Protein AF-A0A6I2TWN5-F1 (afdb_monomer_lite)

Sequence (114 aa):
MNVFEKQNVFLSKMVADYNKGMFKNSAVFKPYMDWKQSGKLNISQAQSWAMRDEAQSQLCDLYDRYPHAYQYMDSIVDDDPWQMYKGYGEDKYMVSYLEGIDNELTNIHFFLTA

Radius of gyration: 14.44 Å; chains: 1; bounding box: 36×27×34 Å

Foldseek 3Di:
DDPVVLVVVLLVVLLVCLVVVVDDVSVLCVQVSCCSVVVDNDAALVSLVSLLVSLVVVLVVQCVVQVPLQVQQDDDDPPDSQSNQVSSPPCSSVNVSSVVSNVVSVVCNVVHHD

Organism: NCBI:txid165179

pLDDT: mean 92.71, std 7.63, range [67.19, 98.44]

Secondary structure (DSSP, 8-state):
--HHHHHHHHHHHHHHHHHTT-STTGGGGHHHHHHHHHS-----HHHHHHHHHHHHHHHHHHHHH-TTGGGG-PSP-TT-TTGGGGGGGGGHHHHHHHHHHHHHHHHHGGGS--

Structure (mmCIF, N/CA/C/O backbone):
data_AF-A0A6I2TWN5-F1
#
_entry.id   AF-A0A6I2TWN5-F1
#
loop_
_atom_site.group_PDB
_atom_site.id
_atom_site.type_symbol
_atom_site.label_atom_id
_atom_site.label_alt_id
_atom_site.label_comp_id
_atom_site.label_asym_id
_atom_site.label_entity_id
_atom_site.label_seq_id
_atom_site.pdbx_PDB_ins_code
_atom_site.Cartn_x
_atom_site.Cartn_y
_atom_site.Cartn_z
_atom_site.occupancy
_atom_site.B_iso_or_equiv
_atom_site.auth_seq_id
_atom_site.auth_comp_id
_atom_site.auth_asym_id
_atom_site.auth_atom_id
_atom_site.pdbx_PDB_model_num
ATOM 1 N N . MET A 1 1 ? 18.052 11.776 -1.507 1.00 79.25 1 MET A N 1
ATOM 2 C CA . MET A 1 1 ? 16.799 12.073 -0.767 1.00 79.25 1 MET A CA 1
ATOM 3 C C . MET A 1 1 ? 16.843 11.347 0.576 1.00 79.25 1 MET A C 1
ATOM 5 O O . MET A 1 1 ? 17.232 10.186 0.587 1.00 79.25 1 MET A O 1
ATOM 9 N N . ASN A 1 2 ? 16.491 11.970 1.704 1.00 86.88 2 ASN A N 1
ATOM 10 C CA . ASN A 1 2 ? 16.486 11.261 2.993 1.00 86.88 2 ASN A CA 1
ATOM 11 C C . ASN A 1 2 ? 15.296 10.280 3.107 1.00 86.88 2 ASN A C 1
ATOM 13 O O . ASN A 1 2 ? 14.356 10.315 2.313 1.00 86.88 2 ASN A O 1
ATOM 17 N N . VAL A 1 3 ? 15.328 9.387 4.102 1.00 84.75 3 VAL A N 1
ATOM 18 C CA . VAL A 1 3 ? 14.311 8.327 4.267 1.00 84.75 3 VAL A CA 1
ATOM 19 C C . VAL A 1 3 ? 12.891 8.889 4.425 1.00 84.75 3 VAL A C 1
ATOM 21 O O . VAL A 1 3 ? 11.954 8.343 3.845 1.00 84.75 3 VAL A O 1
ATOM 24 N N . PHE A 1 4 ? 12.719 9.997 5.148 1.00 89.31 4 PHE A N 1
ATOM 25 C CA . P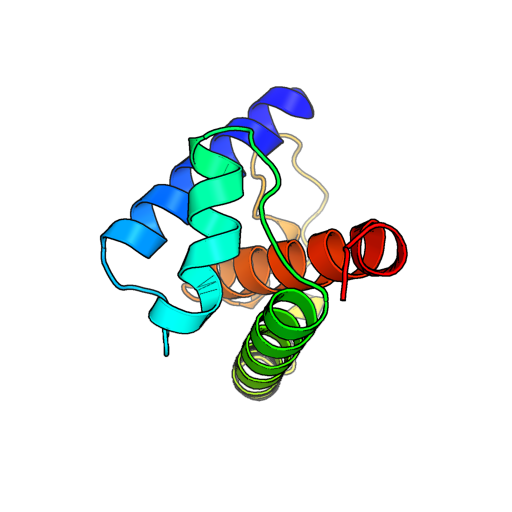HE A 1 4 ? 11.407 10.618 5.352 1.00 89.31 4 PHE A CA 1
ATOM 26 C C . PHE A 1 4 ? 10.873 11.268 4.073 1.00 89.31 4 PHE A C 1
ATOM 28 O O . PHE A 1 4 ? 9.690 11.158 3.761 1.00 89.31 4 PHE A O 1
ATOM 35 N N . GLU A 1 5 ? 11.744 11.903 3.290 1.00 91.06 5 GLU A N 1
ATOM 36 C CA . GLU A 1 5 ? 11.381 12.463 1.987 1.00 91.06 5 GLU A CA 1
ATOM 37 C C . GLU A 1 5 ? 10.914 11.363 1.021 1.00 91.06 5 GLU A C 1
ATOM 39 O O . GL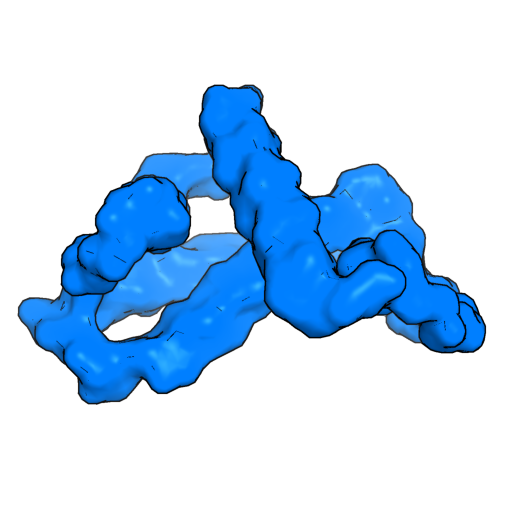U A 1 5 ? 9.886 11.527 0.364 1.00 91.06 5 GLU A O 1
ATOM 44 N N . LYS A 1 6 ? 11.588 10.204 1.001 1.00 89.38 6 LYS A N 1
ATOM 45 C CA . LYS A 1 6 ? 11.163 9.046 0.193 1.00 89.38 6 LYS A CA 1
ATOM 46 C C . LYS A 1 6 ? 9.788 8.536 0.596 1.00 89.38 6 LYS A C 1
ATOM 48 O O . LYS A 1 6 ? 8.956 8.277 -0.271 1.00 89.38 6 LYS A O 1
ATOM 53 N N . GLN A 1 7 ? 9.541 8.416 1.900 1.00 89.56 7 GLN A N 1
ATOM 54 C CA . GLN A 1 7 ? 8.234 8.013 2.420 1.00 89.56 7 GLN A CA 1
ATOM 55 C C . GLN A 1 7 ? 7.142 9.015 2.025 1.00 89.56 7 GLN A C 1
ATOM 57 O O . GLN A 1 7 ? 6.069 8.602 1.591 1.00 89.56 7 GLN A O 1
ATOM 62 N N . ASN A 1 8 ? 7.425 10.319 2.087 1.00 92.81 8 ASN A N 1
ATOM 63 C CA . ASN A 1 8 ? 6.481 11.355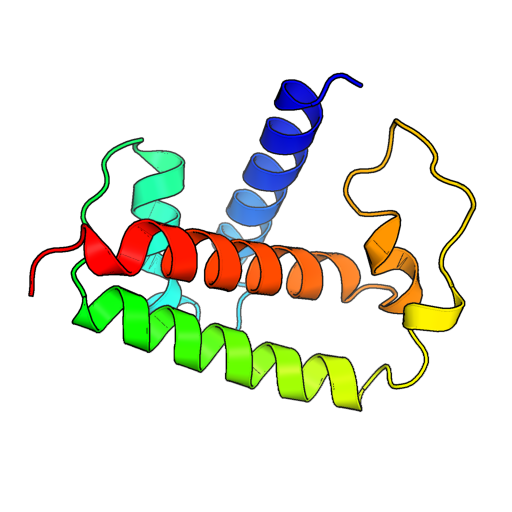 1.666 1.00 92.81 8 ASN A CA 1
ATOM 64 C C . ASN A 1 8 ? 6.164 11.275 0.167 1.00 92.81 8 ASN A C 1
ATOM 66 O O . ASN A 1 8 ? 4.997 11.381 -0.216 1.00 92.81 8 ASN A O 1
ATOM 70 N N . VAL A 1 9 ? 7.175 11.059 -0.683 1.00 94.56 9 VAL A N 1
ATOM 71 C CA . VAL A 1 9 ? 6.996 10.874 -2.134 1.00 94.56 9 VAL A CA 1
ATOM 72 C C . VAL A 1 9 ? 6.158 9.631 -2.425 1.00 94.56 9 VAL A C 1
ATOM 74 O O . VAL A 1 9 ? 5.195 9.699 -3.194 1.00 94.56 9 VAL A O 1
ATOM 77 N N . PHE A 1 10 ? 6.484 8.516 -1.772 1.00 95.12 10 PHE A N 1
ATOM 78 C CA . PHE A 1 10 ? 5.745 7.265 -1.895 1.00 95.12 10 PHE A CA 1
ATOM 79 C C . PHE A 1 10 ? 4.270 7.439 -1.512 1.00 95.12 10 PHE A C 1
ATOM 81 O O . PHE A 1 10 ? 3.382 7.154 -2.319 1.00 95.12 10 PHE A O 1
ATOM 88 N N . LEU A 1 11 ? 4.011 7.976 -0.315 1.00 95.56 11 LEU A N 1
ATOM 89 C CA . LEU A 1 11 ? 2.667 8.158 0.228 1.00 95.56 11 LEU A CA 1
ATOM 90 C C . LEU A 1 11 ? 1.831 9.110 -0.628 1.00 95.56 11 LEU A C 1
ATOM 92 O O . LEU A 1 11 ? 0.681 8.811 -0.946 1.00 95.56 11 LEU A O 1
ATOM 96 N N . SER A 1 12 ? 2.422 10.234 -1.043 1.00 96.50 12 SER A N 1
ATOM 97 C CA . SER A 1 12 ? 1.741 11.229 -1.875 1.00 96.50 12 SER A CA 1
ATOM 98 C C . SER A 1 12 ? 1.302 10.632 -3.208 1.00 96.50 12 SER A C 1
ATOM 100 O O . SER A 1 12 ? 0.176 10.864 -3.650 1.00 96.50 12 SER A O 1
ATOM 102 N N . LYS A 1 13 ? 2.165 9.827 -3.843 1.00 97.31 13 LYS A N 1
ATOM 103 C CA . LYS A 1 13 ? 1.827 9.186 -5.114 1.00 97.31 13 LYS A CA 1
ATOM 104 C C . LYS A 1 13 ? 0.779 8.085 -4.942 1.00 97.31 13 LYS A C 1
ATOM 106 O O . LYS A 1 13 ? -0.181 8.064 -5.707 1.00 97.31 13 LYS A O 1
ATOM 111 N N . MET A 1 14 ? 0.908 7.243 -3.916 1.00 97.88 14 MET A N 1
ATOM 112 C CA . MET A 1 14 ? -0.077 6.203 -3.598 1.00 97.88 14 MET A CA 1
ATOM 113 C C . MET A 1 14 ? -1.479 6.797 -3.401 1.00 97.88 14 MET A C 1
ATOM 115 O O . MET A 1 14 ? -2.441 6.334 -4.009 1.00 97.88 14 MET A O 1
ATOM 119 N N . VAL A 1 15 ? -1.591 7.867 -2.606 1.00 97.69 15 VAL A N 1
ATOM 120 C CA . VAL A 1 15 ? -2.864 8.565 -2.377 1.00 97.69 15 VAL A CA 1
ATOM 121 C C . VAL A 1 15 ? -3.404 9.189 -3.668 1.00 97.69 15 VAL A C 1
ATOM 123 O O . VAL A 1 15 ? -4.604 9.116 -3.933 1.00 97.69 15 VAL A O 1
ATOM 126 N N . ALA A 1 16 ? -2.541 9.789 -4.493 1.00 97.81 16 ALA A N 1
ATOM 127 C CA . ALA A 1 16 ? -2.955 10.367 -5.768 1.00 97.81 16 ALA A CA 1
ATOM 128 C C . ALA A 1 16 ? -3.504 9.306 -6.735 1.00 97.81 16 ALA A C 1
ATOM 130 O O . ALA A 1 16 ? -4.529 9.538 -7.375 1.00 97.81 16 ALA A O 1
ATOM 131 N N . ASP A 1 17 ? -2.856 8.147 -6.829 1.00 98.12 17 ASP A N 1
ATOM 132 C CA . ASP A 1 17 ? -3.278 7.065 -7.721 1.00 98.12 17 ASP A CA 1
ATOM 133 C C . ASP A 1 17 ? -4.524 6.337 -7.184 1.00 98.12 17 ASP A C 1
ATOM 135 O O . ASP A 1 17 ? -5.411 5.975 -7.962 1.00 98.12 17 ASP A O 1
ATOM 139 N N . TYR A 1 18 ? -4.678 6.232 -5.859 1.00 97.88 18 TYR A N 1
ATOM 140 C CA . TYR A 1 18 ? -5.931 5.804 -5.232 1.00 97.88 18 TYR A CA 1
ATOM 141 C C . TYR A 1 18 ? -7.098 6.731 -5.597 1.00 97.88 18 TYR A C 1
ATOM 143 O O . TYR A 1 18 ? -8.128 6.265 -6.083 1.00 97.88 18 TYR A O 1
ATOM 151 N N . ASN A 1 19 ? -6.920 8.048 -5.457 1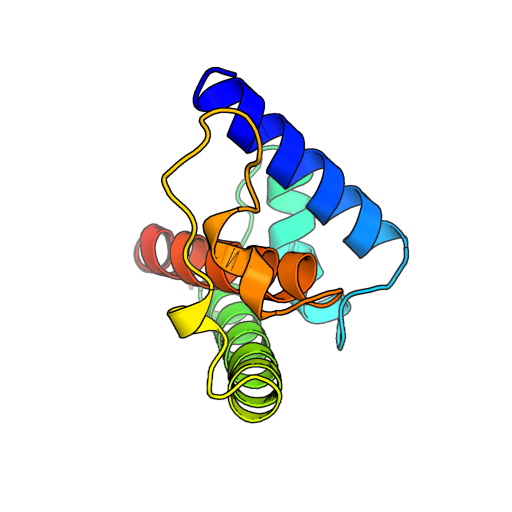.00 96.62 19 ASN A N 1
ATOM 152 C CA . ASN A 1 19 ? -7.953 9.037 -5.784 1.00 96.62 19 ASN A CA 1
ATOM 153 C C . ASN A 1 19 ? -8.308 9.079 -7.282 1.00 96.62 19 ASN A C 1
ATOM 155 O O . ASN A 1 19 ? -9.394 9.529 -7.642 1.00 96.62 19 ASN A O 1
ATOM 159 N N . LYS A 1 20 ? -7.417 8.601 -8.160 1.00 97.19 20 LYS A N 1
ATOM 160 C CA . LYS A 1 20 ? -7.678 8.420 -9.599 1.00 97.19 20 LYS A CA 1
ATOM 161 C C . LYS A 1 20 ? -8.407 7.114 -9.932 1.00 97.19 20 LYS A C 1
ATOM 163 O O . LYS A 1 20 ? -8.710 6.884 -11.098 1.00 97.19 20 LYS A O 1
ATOM 168 N N . GLY A 1 21 ? -8.670 6.257 -8.945 1.00 95.81 21 GLY A N 1
ATOM 169 C CA . GLY A 1 21 ? -9.330 4.969 -9.150 1.00 95.81 21 GLY A CA 1
ATOM 170 C C . GLY A 1 21 ? -8.422 3.892 -9.746 1.00 95.81 21 GLY A C 1
ATOM 171 O O . GLY A 1 21 ? -8.927 2.966 -10.369 1.00 95.81 21 GLY A O 1
ATOM 172 N N . MET A 1 22 ? -7.097 3.994 -9.574 1.00 95.56 22 MET A N 1
ATOM 173 C CA . MET A 1 22 ? -6.165 2.998 -10.125 1.00 95.56 22 MET A CA 1
ATOM 174 C C . MET A 1 22 ? -6.166 1.668 -9.359 1.00 95.56 22 MET A C 1
ATOM 176 O O . MET A 1 22 ? -5.735 0.654 -9.898 1.00 95.56 22 MET A O 1
ATOM 180 N N . PHE A 1 23 ? -6.643 1.654 -8.113 1.00 94.88 23 PHE A N 1
ATOM 181 C CA . PHE A 1 23 ? -6.749 0.435 -7.312 1.00 94.88 23 PHE A CA 1
ATOM 182 C C . PHE A 1 23 ? -7.942 -0.409 -7.768 1.00 94.88 23 PHE A C 1
ATOM 184 O O . PHE A 1 23 ? -9.085 0.059 -7.773 1.00 94.88 23 PHE A O 1
ATOM 191 N N . LYS A 1 24 ? -7.696 -1.688 -8.063 1.00 94.81 24 LYS A N 1
ATOM 192 C CA . LYS A 1 24 ? -8.761 -2.689 -8.188 1.00 94.81 24 LYS A CA 1
ATOM 193 C C . LYS A 1 24 ? -9.439 -2.856 -6.823 1.00 94.81 24 LYS A C 1
ATOM 195 O O . LYS A 1 24 ? -8.769 -2.798 -5.793 1.00 94.81 24 LYS A O 1
ATOM 200 N N . ASN A 1 25 ? -10.767 -3.001 -6.820 1.00 94.81 25 ASN A N 1
ATOM 201 C CA . ASN A 1 25 ? -11.585 -3.111 -5.602 1.00 94.81 25 ASN A CA 1
ATOM 202 C C . ASN A 1 25 ? -11.273 -2.029 -4.546 1.00 94.81 25 ASN A C 1
ATOM 204 O O . ASN A 1 25 ? -11.277 -2.291 -3.344 1.00 94.81 25 ASN A O 1
ATOM 208 N N . SER A 1 26 ? -11.022 -0.793 -4.998 1.00 94.38 26 SER A N 1
ATOM 209 C CA . SER A 1 26 ? -10.515 0.324 -4.182 1.00 94.38 26 SER A CA 1
ATOM 210 C C . SER A 1 26 ? -11.256 0.558 -2.860 1.00 94.38 26 SER A C 1
ATOM 212 O O . SER A 1 26 ? -10.633 0.949 -1.877 1.00 94.38 26 SER A O 1
ATOM 214 N N . ALA A 1 27 ? -12.560 0.273 -2.798 1.00 97.44 27 ALA A N 1
ATOM 215 C CA . ALA A 1 27 ? -13.362 0.418 -1.585 1.00 97.44 27 ALA A CA 1
ATOM 216 C C . ALA A 1 27 ? -12.800 -0.362 -0.381 1.00 97.44 27 ALA A C 1
ATOM 218 O O . ALA A 1 27 ? -12.911 0.118 0.748 1.00 97.44 27 ALA A O 1
ATOM 219 N N . VAL A 1 28 ? -12.161 -1.516 -0.612 1.00 98.25 28 VAL A N 1
ATOM 220 C CA . VAL A 1 28 ? -11.530 -2.326 0.442 1.00 98.25 28 VAL A CA 1
ATOM 221 C C . VAL A 1 28 ? -10.409 -1.548 1.132 1.00 98.25 28 VAL A C 1
ATOM 223 O O . VAL A 1 28 ? -10.305 -1.583 2.353 1.00 98.25 28 VAL A O 1
ATOM 226 N N . PHE A 1 29 ? -9.628 -0.770 0.377 1.00 98.38 29 PHE A N 1
ATOM 227 C CA . PHE A 1 29 ? -8.480 -0.010 0.883 1.00 98.38 29 PHE A CA 1
ATOM 228 C C . PHE A 1 29 ? -8.844 1.334 1.520 1.00 98.38 29 PHE A C 1
ATOM 230 O O . PHE A 1 29 ? -7.967 2.024 2.048 1.00 98.38 29 PHE A O 1
ATOM 237 N N . LYS A 1 30 ? -10.125 1.723 1.509 1.00 97.88 30 LYS A N 1
ATOM 238 C CA . LYS A 1 30 ? -10.565 3.012 2.052 1.00 97.88 30 LYS A CA 1
ATOM 239 C C . LYS A 1 30 ? -10.114 3.247 3.506 1.00 97.88 30 LYS A C 1
ATOM 241 O O . LYS A 1 30 ? -9.596 4.332 3.759 1.00 97.88 30 LYS A O 1
ATOM 246 N N . PRO A 1 31 ? -10.233 2.290 4.451 1.00 97.94 31 PRO A N 1
ATOM 247 C CA . PRO A 1 31 ? -9.804 2.514 5.835 1.00 97.94 31 PRO A CA 1
ATOM 248 C C . PRO A 1 31 ? -8.310 2.838 5.955 1.00 97.94 31 PRO A C 1
ATOM 250 O O . PRO A 1 31 ? -7.921 3.710 6.731 1.00 97.94 31 PRO A O 1
ATOM 253 N N . TYR A 1 32 ? -7.469 2.181 5.152 1.00 97.94 32 TYR A N 1
ATOM 254 C CA . TYR A 1 32 ? -6.036 2.461 5.112 1.00 97.94 32 TYR A CA 1
ATOM 255 C C . TYR A 1 32 ? -5.749 3.852 4.537 1.00 97.94 32 TYR A C 1
ATOM 257 O O . TYR A 1 32 ? -4.971 4.608 5.117 1.00 97.94 32 TYR A O 1
ATOM 265 N N . MET A 1 33 ? -6.419 4.235 3.449 1.00 98.00 33 MET A N 1
ATOM 266 C CA . MET A 1 33 ? -6.245 5.560 2.841 1.00 98.00 33 MET A CA 1
ATOM 267 C C . MET A 1 33 ? -6.724 6.685 3.765 1.00 98.00 33 MET A C 1
ATOM 269 O O . MET A 1 33 ? -6.012 7.675 3.939 1.00 98.00 33 MET A O 1
ATOM 273 N N . ASP A 1 34 ? -7.866 6.499 4.433 1.00 97.69 34 ASP A N 1
ATOM 274 C CA . ASP A 1 34 ? -8.367 7.427 5.449 1.00 97.69 34 ASP A CA 1
ATOM 275 C C . ASP A 1 34 ? -7.349 7.590 6.590 1.00 97.69 34 ASP A C 1
ATOM 277 O O . ASP A 1 34 ? -7.095 8.709 7.044 1.00 97.69 34 ASP A O 1
ATOM 281 N N . TRP A 1 35 ? -6.717 6.497 7.038 1.00 97.25 35 TRP A N 1
ATOM 282 C CA . TRP A 1 35 ? -5.658 6.557 8.046 1.00 97.25 35 TRP A CA 1
ATOM 283 C C . TRP A 1 35 ? -4.446 7.349 7.545 1.00 97.25 35 TRP A C 1
ATOM 285 O O . TRP A 1 35 ? -4.005 8.281 8.220 1.00 97.25 35 TRP A O 1
ATOM 295 N N . LYS A 1 36 ? -3.935 7.035 6.351 1.00 95.94 36 LYS A N 1
ATOM 296 C CA . LYS A 1 36 ? -2.779 7.723 5.760 1.00 95.94 36 LYS A CA 1
ATOM 297 C C . LYS A 1 36 ? -3.006 9.225 5.563 1.00 95.94 36 LYS A C 1
ATOM 299 O O . LYS A 1 36 ? -2.075 10.004 5.734 1.00 95.94 36 LYS A O 1
ATOM 304 N N . GLN A 1 37 ? -4.227 9.635 5.224 1.00 94.62 37 GLN A N 1
ATOM 305 C CA . GLN A 1 37 ? -4.574 11.040 4.994 1.00 94.62 37 GLN A CA 1
ATOM 306 C C . GLN A 1 37 ? -4.879 11.807 6.287 1.00 94.62 37 GLN A C 1
ATOM 308 O O . GLN A 1 37 ? -4.546 12.984 6.397 1.00 94.62 37 GLN A O 1
ATOM 313 N N . SER A 1 38 ? -5.532 11.167 7.261 1.00 95.19 38 SER A N 1
ATOM 314 C CA . SER A 1 38 ? -5.969 11.831 8.499 1.00 95.19 38 SER A CA 1
ATOM 315 C C . SER A 1 38 ? -4.960 11.740 9.646 1.00 95.19 38 SER A C 1
ATOM 317 O O . SER A 1 38 ? -5.087 12.471 10.629 1.00 95.19 38 SER A O 1
ATOM 319 N N . GLY A 1 39 ? -4.009 10.805 9.566 1.00 94.38 39 GLY A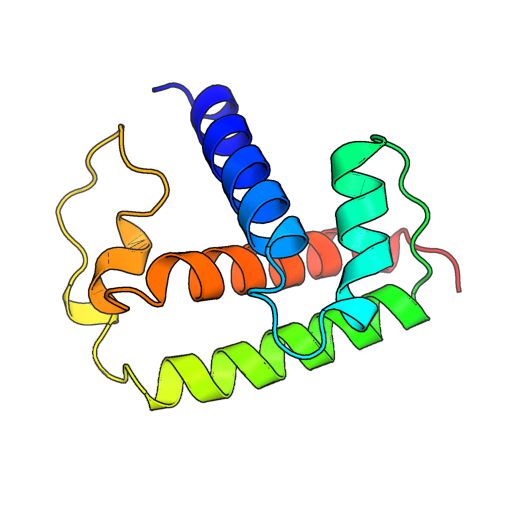 N 1
ATOM 320 C CA . GLY A 1 39 ? -3.101 10.446 10.657 1.00 94.38 39 GLY A CA 1
ATOM 321 C C . GLY A 1 39 ? -3.768 9.671 11.799 1.00 94.38 39 GLY A C 1
ATOM 322 O O . GLY A 1 39 ? -3.104 9.336 12.778 1.00 94.38 39 GLY A O 1
ATOM 323 N N . LYS A 1 40 ? -5.070 9.367 11.703 1.00 94.56 40 LYS A N 1
ATOM 324 C CA . LYS A 1 40 ? -5.832 8.671 12.748 1.00 94.56 40 LYS A CA 1
ATOM 325 C C . LYS A 1 40 ? -6.031 7.210 12.372 1.00 94.56 40 LYS A C 1
ATOM 327 O O . LYS A 1 40 ? -6.705 6.909 11.391 1.00 94.56 40 LYS A O 1
ATOM 332 N N . LEU A 1 41 ? -5.455 6.306 13.161 1.00 94.69 41 LEU A N 1
ATOM 333 C CA . LEU A 1 41 ? -5.649 4.872 12.972 1.00 94.69 41 LEU A CA 1
ATOM 334 C C . LEU A 1 41 ? -7.059 4.484 13.438 1.00 94.69 41 LEU A C 1
ATOM 336 O O . LEU A 1 41 ? -7.332 4.455 14.634 1.00 94.69 41 LEU A O 1
ATOM 340 N N . ASN A 1 42 ? -7.947 4.214 12.481 1.00 94.81 42 ASN A N 1
ATOM 341 C CA . ASN A 1 42 ? -9.313 3.741 12.714 1.00 94.81 42 ASN A CA 1
ATOM 342 C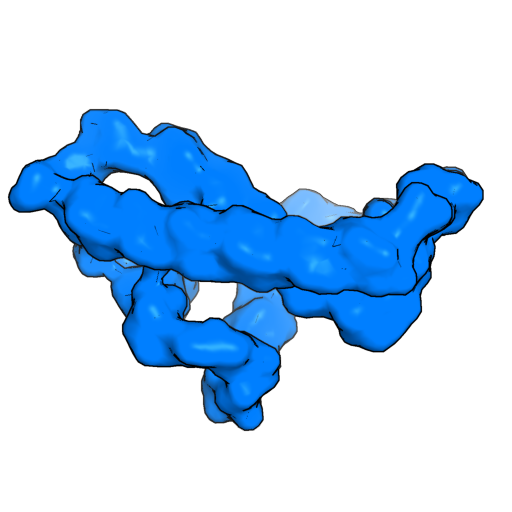 C . ASN A 1 42 ? -9.599 2.530 11.816 1.00 94.81 42 ASN A C 1
ATOM 344 O O . ASN A 1 42 ? -10.371 2.604 10.861 1.00 94.81 42 ASN A O 1
ATOM 348 N N . ILE A 1 43 ? -8.877 1.442 12.081 1.00 97.00 43 ILE A N 1
ATOM 349 C CA . ILE A 1 43 ? -8.940 0.189 11.329 1.00 97.00 43 ILE A CA 1
ATOM 350 C C . ILE A 1 43 ? -9.200 -0.931 12.340 1.00 97.00 43 ILE A C 1
ATOM 352 O O . ILE A 1 43 ? -8.466 -1.063 13.316 1.00 97.00 43 ILE A O 1
ATOM 356 N N . SER A 1 44 ? -10.240 -1.730 12.113 1.00 96.88 44 SER A N 1
ATOM 357 C CA . SER A 1 44 ? -10.502 -2.959 12.880 1.00 96.88 44 SER A CA 1
ATOM 358 C C . SER A 1 44 ? -9.634 -4.124 12.395 1.00 96.88 44 SER A C 1
ATOM 360 O O . SER A 1 44 ? -9.140 -4.118 11.263 1.00 96.88 44 SER A O 1
ATOM 362 N N . GLN A 1 45 ? -9.503 -5.174 13.208 1.00 96.31 45 GLN A N 1
ATOM 363 C CA . GLN A 1 45 ? -8.840 -6.417 12.793 1.00 96.31 45 GLN A CA 1
ATOM 364 C C . GLN A 1 45 ? -9.483 -7.018 11.539 1.00 96.31 45 GLN A C 1
ATOM 366 O O . GLN A 1 45 ? -8.769 -7.436 10.629 1.00 96.31 45 GLN A O 1
ATOM 371 N N . ALA A 1 46 ? -10.817 -7.010 11.451 1.00 96.69 46 ALA A N 1
ATOM 372 C CA . ALA A 1 46 ? -11.537 -7.523 10.287 1.00 96.69 46 ALA A CA 1
ATOM 373 C C . ALA A 1 46 ? -11.216 -6.730 9.009 1.00 96.69 46 ALA A C 1
ATOM 375 O O . ALA A 1 46 ? -10.966 -7.318 7.959 1.00 96.69 46 ALA A O 1
ATOM 376 N N . GLN A 1 47 ? -11.163 -5.396 9.096 1.00 97.62 47 GLN A N 1
ATOM 377 C CA . GLN A 1 47 ? -10.764 -4.553 7.962 1.00 97.62 47 GLN A CA 1
ATOM 378 C C . GLN A 1 47 ? -9.298 -4.767 7.580 1.00 97.62 47 GLN A C 1
ATOM 380 O O . GLN A 1 47 ? -8.978 -4.790 6.396 1.00 97.62 47 GLN A O 1
ATOM 385 N N . SER A 1 48 ? -8.412 -4.938 8.565 1.00 97.88 48 SER A N 1
ATOM 386 C CA . SER A 1 48 ? -7.006 -5.260 8.317 1.00 97.88 48 SER A CA 1
ATOM 387 C C . SER A 1 48 ? -6.856 -6.572 7.551 1.00 97.88 48 SER A C 1
ATOM 389 O O . SER A 1 48 ? -6.150 -6.580 6.548 1.00 97.88 48 SER A O 1
ATOM 391 N N . TRP A 1 49 ? -7.557 -7.640 7.949 1.00 97.56 49 TRP A N 1
ATOM 392 C CA . TRP A 1 49 ? -7.558 -8.898 7.195 1.00 97.56 49 TRP A CA 1
ATOM 393 C C . TRP A 1 49 ? -8.095 -8.722 5.777 1.00 97.56 49 TRP A C 1
ATOM 395 O O . TRP A 1 49 ? -7.413 -9.097 4.833 1.00 97.56 49 TRP A O 1
ATOM 405 N N . ALA A 1 50 ? -9.245 -8.064 5.608 1.00 97.94 50 ALA A N 1
ATOM 406 C CA . ALA A 1 50 ? -9.837 -7.858 4.285 1.00 97.94 50 ALA A CA 1
ATOM 407 C C . ALA A 1 50 ? -8.906 -7.094 3.325 1.00 97.94 50 ALA A C 1
ATOM 409 O O . ALA A 1 50 ? -8.795 -7.444 2.152 1.00 97.94 50 ALA A O 1
ATOM 410 N N . MET A 1 51 ? -8.214 -6.063 3.819 1.00 98.31 51 MET A N 1
ATOM 411 C CA . MET A 1 51 ? -7.243 -5.311 3.020 1.00 98.31 51 MET A CA 1
ATOM 412 C C . MET A 1 51 ? -5.996 -6.128 2.682 1.00 98.31 51 MET A C 1
ATOM 414 O O . MET A 1 51 ? -5.476 -5.986 1.579 1.00 98.31 51 MET A O 1
ATOM 418 N N . ARG A 1 52 ? -5.519 -6.973 3.602 1.00 98.12 52 ARG A N 1
ATOM 419 C CA . ARG A 1 52 ? -4.366 -7.854 3.363 1.00 98.12 52 ARG A CA 1
ATOM 420 C C . ARG A 1 52 ? -4.693 -8.955 2.363 1.00 98.12 52 ARG A C 1
ATOM 422 O O . ARG A 1 52 ? -3.918 -9.166 1.439 1.00 98.12 52 ARG A O 1
ATOM 429 N N . ASP A 1 53 ? -5.858 -9.584 2.487 1.00 98.06 53 ASP A N 1
ATOM 430 C CA . ASP A 1 53 ? -6.316 -10.611 1.549 1.00 98.06 53 ASP A CA 1
ATOM 431 C C . ASP A 1 53 ? -6.457 -10.038 0.131 1.00 98.06 53 ASP A C 1
ATOM 433 O O . ASP A 1 53 ? -5.969 -10.629 -0.834 1.00 98.06 53 ASP A O 1
ATOM 437 N N . GLU A 1 54 ? -7.055 -8.848 -0.003 1.00 98.38 54 GLU A N 1
ATOM 438 C CA . GLU A 1 54 ? -7.164 -8.166 -1.296 1.00 98.38 54 GLU A CA 1
ATOM 439 C C . GLU A 1 54 ? -5.786 -7.756 -1.839 1.00 98.38 54 GLU A C 1
ATOM 441 O O . GLU A 1 54 ? -5.511 -7.961 -3.023 1.00 98.38 54 GLU A O 1
ATOM 446 N N . ALA A 1 55 ? -4.895 -7.222 -0.993 1.00 98.38 55 ALA A N 1
ATOM 447 C CA . ALA A 1 55 ? -3.540 -6.863 -1.407 1.00 98.38 55 ALA A CA 1
ATOM 448 C C . ALA A 1 55 ? -2.761 -8.081 -1.911 1.00 98.38 55 ALA A C 1
ATOM 450 O O . ALA A 1 55 ? -2.192 -8.042 -3.002 1.00 98.38 55 ALA A O 1
ATOM 451 N N . GLN A 1 56 ? -2.793 -9.181 -1.159 1.00 97.88 56 GLN A N 1
ATOM 452 C CA . GLN A 1 56 ? -2.106 -10.416 -1.506 1.00 97.88 56 GLN A CA 1
ATOM 453 C C . GLN A 1 56 ? -2.675 -11.044 -2.781 1.00 97.88 56 GLN A C 1
ATOM 455 O O . GLN A 1 56 ? -1.907 -11.498 -3.626 1.00 97.88 56 GLN A O 1
ATOM 460 N N . SER A 1 57 ? -4.000 -11.030 -2.964 1.00 97.56 57 SER A N 1
ATOM 461 C CA . SER A 1 57 ? -4.624 -11.517 -4.198 1.00 97.56 57 SER A CA 1
ATOM 462 C C . SER A 1 57 ? -4.149 -10.731 -5.421 1.00 97.56 57 SER A C 1
ATOM 464 O O . SER A 1 57 ? -3.849 -11.337 -6.447 1.00 97.56 57 SER A O 1
ATOM 466 N N . GLN A 1 58 ? -4.068 -9.401 -5.328 1.00 97.62 58 GLN A N 1
ATOM 467 C CA . GLN A 1 58 ? -3.585 -8.566 -6.432 1.00 97.62 58 GLN A CA 1
ATOM 468 C C . GLN A 1 58 ? -2.079 -8.733 -6.670 1.00 97.62 58 GLN A C 1
ATOM 470 O O . GLN A 1 58 ? -1.639 -8.727 -7.819 1.00 97.62 58 GLN A O 1
ATOM 475 N N . LEU A 1 59 ? -1.287 -8.914 -5.609 1.00 97.75 59 LEU A N 1
ATOM 476 C CA . LEU A 1 59 ? 0.142 -9.201 -5.725 1.00 97.75 59 LEU A CA 1
ATOM 477 C C . LEU A 1 59 ? 0.403 -10.534 -6.424 1.00 97.75 59 LEU A C 1
ATOM 479 O O . LEU A 1 59 ? 1.282 -10.581 -7.277 1.00 97.75 59 LEU A O 1
ATOM 483 N N . CYS A 1 60 ? -0.373 -11.583 -6.138 1.00 96.94 60 CYS A N 1
ATOM 484 C CA . CYS A 1 60 ? -0.250 -12.855 -6.855 1.00 96.94 60 CYS A CA 1
ATOM 485 C C . CYS A 1 60 ? -0.434 -12.669 -8.372 1.00 96.94 60 CYS A C 1
ATOM 487 O O . CYS A 1 60 ? 0.436 -13.078 -9.138 1.00 96.94 60 CYS A O 1
ATOM 489 N N . ASP A 1 61 ? -1.492 -11.964 -8.799 1.00 96.31 61 ASP A N 1
ATOM 490 C CA . ASP A 1 61 ? -1.734 -11.663 -10.220 1.00 96.31 61 ASP A CA 1
ATOM 491 C C . ASP A 1 61 ? -0.552 -10.896 -10.859 1.00 96.31 61 ASP A C 1
ATOM 493 O O . ASP A 1 61 ? -0.188 -11.125 -12.018 1.00 96.31 61 ASP A O 1
ATOM 497 N N . LEU A 1 62 ? 0.043 -9.956 -10.117 1.00 96.19 62 LEU A N 1
ATOM 498 C CA . LEU A 1 62 ? 1.167 -9.138 -10.582 1.00 96.19 62 LEU A CA 1
ATOM 499 C C . LEU A 1 62 ? 2.470 -9.943 -10.656 1.00 96.19 62 LEU A C 1
ATOM 501 O O . LEU A 1 62 ? 3.198 -9.836 -11.642 1.00 96.19 62 LEU A O 1
ATOM 505 N N . TYR A 1 63 ? 2.769 -10.777 -9.665 1.00 95.88 63 TYR A N 1
ATOM 506 C CA . TYR A 1 63 ? 3.967 -11.616 -9.674 1.00 95.88 63 TYR A CA 1
ATOM 507 C C . TYR A 1 63 ? 3.921 -12.670 -10.785 1.00 95.88 63 TYR A C 1
ATOM 509 O O . TYR A 1 63 ? 4.930 -12.870 -11.463 1.00 95.88 63 TYR A O 1
ATOM 517 N N . ASP A 1 64 ? 2.751 -13.257 -11.051 1.00 96.19 64 ASP A N 1
ATOM 518 C CA . ASP A 1 64 ? 2.558 -14.191 -12.167 1.00 96.19 64 ASP A CA 1
ATOM 519 C C . ASP A 1 64 ? 2.749 -13.510 -13.532 1.00 96.19 64 ASP A C 1
ATOM 521 O O . ASP A 1 64 ? 3.257 -14.119 -14.477 1.00 96.19 64 ASP A O 1
ATOM 525 N N . ARG A 1 65 ? 2.392 -12.222 -13.647 1.00 95.94 65 ARG A N 1
ATOM 526 C CA . ARG A 1 65 ? 2.622 -11.418 -14.859 1.00 95.94 65 ARG A CA 1
ATOM 527 C C . ARG A 1 65 ? 4.102 -11.087 -15.075 1.00 95.94 65 ARG A C 1
ATOM 529 O O . ARG A 1 65 ? 4.535 -10.989 -16.223 1.00 95.94 65 ARG A O 1
ATOM 536 N N . TYR A 1 66 ? 4.871 -10.920 -13.999 1.00 94.38 66 TYR A N 1
ATOM 537 C CA . TYR A 1 66 ? 6.283 -10.529 -14.042 1.00 94.38 66 TYR A CA 1
ATOM 538 C C . TYR A 1 66 ? 7.200 -11.545 -13.333 1.00 94.38 66 TYR A C 1
ATOM 540 O O . TYR A 1 66 ? 7.926 -11.180 -12.401 1.00 94.38 66 TYR A O 1
ATOM 548 N N . PRO A 1 67 ? 7.279 -12.803 -13.808 1.00 92.00 67 PRO A N 1
ATOM 549 C CA . PRO A 1 67 ? 7.984 -13.886 -13.113 1.00 92.00 67 PRO A CA 1
ATOM 550 C C . PRO A 1 67 ? 9.505 -13.682 -13.015 1.00 92.00 67 PRO A C 1
ATOM 552 O O . PRO A 1 67 ? 10.185 -14.430 -12.319 1.00 92.00 67 PRO A O 1
ATOM 555 N N . HIS A 1 68 ? 10.063 -12.686 -13.712 1.00 91.62 68 HIS A N 1
ATOM 556 C CA . HIS A 1 68 ? 11.493 -12.362 -13.723 1.00 91.62 68 HIS A CA 1
ATOM 557 C C . HIS A 1 68 ? 11.800 -10.932 -13.256 1.00 91.62 68 HIS A C 1
ATOM 559 O O . HIS A 1 68 ? 12.924 -10.467 -13.433 1.00 91.62 68 HIS A O 1
ATOM 565 N N . ALA A 1 69 ? 10.843 -10.231 -12.631 1.00 89.62 69 ALA A N 1
ATOM 566 C CA . ALA A 1 69 ? 11.042 -8.853 -12.161 1.00 89.62 69 ALA A CA 1
ATOM 567 C C . ALA A 1 69 ? 12.274 -8.695 -11.251 1.00 89.62 69 ALA A C 1
ATOM 569 O O . ALA A 1 69 ? 12.993 -7.699 -11.340 1.00 89.62 69 ALA A O 1
ATOM 570 N N . TYR A 1 70 ? 12.563 -9.708 -10.429 1.00 80.38 70 TYR A N 1
ATOM 571 C CA . TYR A 1 70 ? 13.703 -9.735 -9.508 1.00 80.38 70 TYR A CA 1
ATOM 572 C C . TYR A 1 70 ? 15.075 -9.650 -10.201 1.00 80.38 70 TYR A C 1
ATOM 574 O O . TYR A 1 70 ? 16.058 -9.276 -9.567 1.00 80.38 70 TYR A O 1
ATOM 582 N N . GLN A 1 71 ? 15.168 -9.984 -11.492 1.00 83.00 71 GLN A N 1
ATOM 583 C CA . GLN A 1 71 ? 16.430 -9.962 -12.243 1.00 83.00 71 GLN A CA 1
ATOM 584 C C . GLN A 1 71 ? 16.871 -8.541 -12.625 1.00 83.00 71 GLN A C 1
ATOM 586 O O . GLN A 1 71 ? 18.015 -8.342 -13.025 1.00 83.00 71 GLN A O 1
ATOM 591 N N . TYR A 1 72 ? 15.985 -7.551 -12.481 1.00 75.81 72 TYR A N 1
ATOM 592 C CA . TYR A 1 72 ? 16.213 -6.156 -12.873 1.00 75.81 72 TYR A CA 1
ATOM 593 C C . TYR A 1 72 ? 16.581 -5.248 -11.688 1.00 75.81 72 TYR A C 1
ATOM 595 O O . TYR A 1 72 ? 16.316 -4.045 -11.712 1.00 75.81 72 TYR A O 1
ATOM 603 N N . MET A 1 73 ? 17.168 -5.816 -10.631 1.00 68.00 73 MET A N 1
ATOM 604 C CA . MET A 1 73 ? 17.672 -5.044 -9.495 1.00 68.00 73 MET A CA 1
ATOM 605 C C . MET A 1 73 ? 18.980 -4.331 -9.874 1.00 68.00 73 MET A C 1
ATOM 607 O O . MET A 1 73 ? 20.057 -4.922 -9.856 1.00 68.00 73 MET A O 1
ATOM 611 N N . ASP A 1 74 ? 18.874 -3.049 -10.225 1.00 67.31 74 ASP A N 1
ATOM 612 C CA . ASP A 1 74 ? 20.023 -2.162 -10.448 1.00 67.31 74 ASP A CA 1
ATOM 613 C C . ASP A 1 74 ? 20.793 -1.894 -9.137 1.00 67.31 74 ASP A C 1
ATOM 615 O O . ASP A 1 74 ? 20.239 -1.989 -8.038 1.00 67.31 74 ASP A O 1
ATOM 619 N N . SER A 1 75 ? 22.052 -1.450 -9.244 1.00 71.00 75 SER A N 1
ATOM 620 C CA . SER A 1 75 ? 22.803 -0.885 -8.111 1.00 71.00 75 SER A CA 1
ATOM 621 C C . SER A 1 75 ? 22.016 0.251 -7.452 1.00 71.00 75 SER A C 1
ATOM 623 O O . SER A 1 75 ? 21.608 1.175 -8.156 1.00 71.00 75 SER A O 1
ATOM 625 N N . ILE A 1 76 ? 21.813 0.196 -6.130 1.00 67.88 76 ILE A N 1
ATOM 626 C CA . ILE A 1 76 ? 20.991 1.151 -5.360 1.00 67.88 76 ILE A CA 1
ATOM 627 C C . ILE A 1 76 ? 21.379 2.604 -5.686 1.00 67.88 76 ILE A C 1
ATOM 629 O O . ILE A 1 76 ? 22.501 3.031 -5.422 1.00 67.88 76 ILE A O 1
ATOM 633 N N . VAL A 1 77 ? 20.429 3.358 -6.236 1.00 67.19 77 VAL A N 1
ATOM 634 C CA . VAL A 1 77 ? 20.466 4.808 -6.431 1.00 67.19 77 VAL A CA 1
ATOM 635 C C . VAL A 1 77 ? 19.564 5.422 -5.368 1.00 67.19 77 VAL A C 1
ATOM 637 O O . VAL A 1 77 ? 18.390 5.080 -5.240 1.00 67.19 77 VAL A O 1
ATOM 640 N N . ASP A 1 78 ? 20.107 6.344 -4.579 1.00 70.25 78 ASP A N 1
ATOM 641 C CA . ASP A 1 78 ? 19.462 6.816 -3.351 1.00 70.25 78 ASP A CA 1
ATOM 642 C C . ASP A 1 78 ? 18.266 7.773 -3.582 1.00 70.25 78 ASP A C 1
ATOM 644 O O . ASP A 1 78 ? 17.727 8.325 -2.626 1.00 70.25 78 ASP A O 1
ATOM 648 N N . ASP A 1 79 ? 17.805 7.957 -4.822 1.00 79.38 79 ASP A N 1
ATOM 649 C CA . ASP A 1 79 ? 16.820 8.988 -5.184 1.00 79.38 79 ASP A CA 1
ATOM 650 C C . ASP A 1 79 ? 15.499 8.471 -5.789 1.00 79.38 79 ASP A C 1
ATOM 652 O O . ASP A 1 79 ? 14.545 9.242 -5.845 1.00 79.38 79 ASP A O 1
ATOM 656 N N . ASP A 1 80 ? 15.372 7.195 -6.185 1.00 86.31 80 ASP A N 1
ATOM 657 C CA . ASP A 1 80 ? 14.095 6.632 -6.673 1.00 86.31 80 ASP A CA 1
ATOM 658 C C . ASP A 1 80 ? 13.495 5.639 -5.655 1.00 86.31 80 ASP A C 1
ATOM 660 O O . ASP A 1 80 ? 14.020 4.530 -5.504 1.00 86.31 80 ASP A O 1
ATOM 664 N N . PRO A 1 81 ? 12.374 5.974 -4.977 1.00 88.50 81 PRO A N 1
ATOM 665 C CA . PRO A 1 81 ? 11.688 5.055 -4.063 1.00 88.50 81 PRO A CA 1
ATOM 666 C C . PRO A 1 81 ? 11.232 3.746 -4.723 1.00 88.50 81 PRO A C 1
ATOM 668 O O . PRO A 1 81 ? 11.019 2.756 -4.027 1.00 88.50 81 PRO A O 1
ATOM 671 N N . TRP A 1 82 ? 11.083 3.727 -6.051 1.00 91.88 82 TRP A N 1
ATOM 672 C CA . TRP A 1 82 ? 10.586 2.579 -6.809 1.00 91.88 82 TRP A CA 1
ATOM 673 C C . TRP A 1 82 ? 11.670 1.796 -7.540 1.00 91.88 82 TRP A C 1
ATOM 675 O O . TRP A 1 82 ? 11.342 0.908 -8.328 1.00 91.88 82 TRP A O 1
ATOM 685 N N . GLN A 1 83 ? 12.951 2.072 -7.287 1.00 88.75 83 GLN A N 1
ATOM 686 C CA . GLN A 1 83 ? 14.037 1.372 -7.971 1.00 88.75 83 GLN A CA 1
ATOM 687 C C . GLN A 1 83 ? 13.945 -0.152 -7.822 1.00 88.75 83 GLN A C 1
ATOM 689 O O . GLN A 1 83 ? 14.133 -0.879 -8.795 1.00 88.75 83 GLN A O 1
ATOM 694 N N . MET A 1 84 ? 13.612 -0.640 -6.626 1.00 87.50 84 MET A N 1
ATOM 695 C CA . MET A 1 84 ? 13.498 -2.080 -6.351 1.00 87.50 84 MET A CA 1
ATOM 696 C C . MET A 1 84 ? 12.353 -2.748 -7.129 1.00 87.50 84 MET A C 1
ATOM 698 O O . MET A 1 84 ? 12.326 -3.965 -7.263 1.00 87.50 84 MET A O 1
ATOM 702 N N . TYR A 1 85 ? 11.433 -1.952 -7.680 1.00 92.00 85 TYR A N 1
ATOM 703 C CA . TYR A 1 85 ? 10.251 -2.408 -8.405 1.00 92.00 85 TYR A CA 1
ATOM 704 C C . TYR A 1 85 ? 10.380 -2.230 -9.925 1.00 92.00 85 TYR A C 1
ATOM 706 O O . TYR A 1 85 ? 9.424 -2.462 -10.660 1.00 92.00 85 TYR A O 1
ATOM 714 N N . LYS A 1 86 ? 11.545 -1.815 -10.437 1.00 90.81 86 LYS A N 1
ATOM 715 C CA . LYS A 1 86 ? 11.732 -1.476 -11.860 1.00 90.81 86 LYS A CA 1
ATOM 716 C C . LYS A 1 86 ? 11.406 -2.637 -12.810 1.00 90.81 86 LYS A C 1
ATOM 718 O O . LYS A 1 86 ? 10.890 -2.400 -13.900 1.00 90.81 86 LYS A O 1
ATOM 723 N N . GLY A 1 87 ? 11.636 -3.877 -12.372 1.00 91.88 87 GLY A N 1
ATOM 724 C CA . GLY A 1 87 ? 11.303 -5.095 -13.119 1.00 91.88 87 GLY A CA 1
ATOM 725 C C . GLY A 1 87 ? 9.806 -5.319 -13.371 1.00 91.88 87 GLY A C 1
ATOM 726 O O . GLY A 1 87 ? 9.460 -6.122 -14.231 1.00 91.88 87 GLY A O 1
ATOM 727 N N . TYR A 1 88 ? 8.926 -4.588 -12.680 1.00 94.19 88 TYR A N 1
ATOM 728 C CA . TYR A 1 88 ? 7.472 -4.624 -12.880 1.00 94.19 88 TYR A CA 1
ATOM 729 C C . TYR A 1 88 ? 6.973 -3.604 -13.921 1.00 94.19 88 TYR A C 1
ATOM 731 O O . TYR A 1 88 ? 5.771 -3.461 -14.126 1.00 94.19 88 TYR A O 1
ATOM 739 N N . GLY A 1 89 ? 7.866 -2.859 -14.585 1.00 92.69 89 GLY A N 1
ATOM 740 C CA . GLY A 1 89 ? 7.481 -1.906 -15.631 1.00 92.69 89 GLY A CA 1
ATOM 741 C C . GLY A 1 89 ? 6.541 -0.806 -15.122 1.00 92.69 89 GLY A C 1
ATOM 742 O O . GLY A 1 89 ? 6.849 -0.124 -14.143 1.00 92.69 89 GLY A O 1
ATOM 743 N N . GLU A 1 90 ? 5.403 -0.610 -15.794 1.00 92.56 90 GLU A N 1
ATOM 744 C CA . GLU A 1 90 ? 4.382 0.375 -15.392 1.00 92.56 90 GLU A CA 1
ATOM 745 C C . GLU A 1 90 ? 3.664 -0.015 -14.088 1.00 92.56 90 GLU A C 1
ATOM 747 O O . GLU A 1 90 ? 3.295 0.862 -13.303 1.00 92.56 90 GLU A O 1
ATOM 752 N N . ASP A 1 91 ? 3.561 -1.317 -13.800 1.00 96.00 91 ASP A N 1
ATOM 753 C CA . ASP A 1 91 ? 2.891 -1.855 -12.611 1.00 96.00 91 ASP A CA 1
ATOM 754 C C . ASP A 1 91 ? 3.729 -1.699 -11.326 1.00 96.00 91 ASP A C 1
ATOM 756 O O . ASP A 1 91 ? 3.235 -1.945 -10.223 1.00 96.00 91 ASP A O 1
ATOM 760 N N . LYS A 1 92 ? 4.976 -1.208 -11.428 1.00 95.50 92 LYS A N 1
ATOM 761 C CA . LYS A 1 92 ? 5.899 -1.007 -10.293 1.00 95.50 92 LYS A CA 1
ATOM 762 C C . LYS A 1 92 ? 5.296 -0.226 -9.131 1.00 95.50 92 LYS A C 1
ATOM 764 O O . LYS A 1 92 ? 5.600 -0.485 -7.970 1.00 95.50 92 LYS A O 1
ATOM 769 N N . TYR A 1 93 ? 4.442 0.742 -9.452 1.00 97.06 93 TYR A N 1
ATOM 770 C CA . TYR A 1 93 ? 3.769 1.564 -8.461 1.00 97.06 93 TYR A CA 1
ATOM 771 C C . TYR A 1 93 ? 2.765 0.731 -7.676 1.00 97.06 93 TYR A C 1
ATOM 773 O O . TYR A 1 93 ? 2.835 0.703 -6.451 1.00 97.06 93 TYR A O 1
ATOM 781 N N . MET A 1 94 ? 1.904 -0.010 -8.373 1.00 97.88 94 MET A N 1
ATOM 782 C CA . MET A 1 94 ? 0.884 -0.829 -7.731 1.00 97.88 94 MET A CA 1
ATOM 783 C C . MET A 1 94 ? 1.506 -1.924 -6.866 1.00 97.88 94 MET A C 1
ATOM 785 O O . MET A 1 94 ? 1.129 -2.046 -5.706 1.00 97.88 94 MET A O 1
ATOM 789 N N . VAL A 1 95 ? 2.522 -2.633 -7.373 1.00 97.50 95 VAL A N 1
ATOM 790 C CA . VAL A 1 95 ? 3.258 -3.639 -6.584 1.00 97.50 95 VAL A CA 1
ATOM 791 C C . VAL A 1 95 ? 3.794 -3.018 -5.293 1.00 97.50 95 VAL A C 1
ATOM 793 O O . VAL A 1 95 ? 3.518 -3.516 -4.205 1.00 97.50 95 VAL A O 1
ATOM 796 N N . SER A 1 96 ? 4.466 -1.866 -5.394 1.00 97.12 96 SER A N 1
ATOM 797 C CA . SER A 1 96 ? 5.020 -1.186 -4.219 1.00 97.12 96 SER A CA 1
ATOM 798 C C . SER A 1 96 ? 3.959 -0.734 -3.211 1.00 97.12 96 SER A C 1
ATOM 800 O O . SER A 1 96 ? 4.207 -0.748 -2.006 1.00 97.12 96 SER A O 1
ATOM 802 N N . TYR A 1 97 ? 2.772 -0.333 -3.677 1.00 98.19 97 TYR A N 1
ATOM 803 C CA . TYR A 1 97 ? 1.683 0.099 -2.804 1.00 98.19 97 TYR A CA 1
ATOM 804 C C . TYR A 1 97 ? 1.076 -1.081 -2.062 1.00 98.19 97 TYR A C 1
ATOM 806 O O . TYR A 1 97 ? 0.880 -0.991 -0.854 1.00 98.19 97 TYR A O 1
ATOM 814 N N . LEU A 1 98 ? 0.814 -2.183 -2.766 1.00 98.44 98 LEU A N 1
ATOM 815 C CA . LEU A 1 98 ? 0.221 -3.384 -2.188 1.00 98.44 98 LEU A CA 1
ATOM 816 C C . LEU A 1 98 ? 1.174 -4.050 -1.187 1.00 98.44 98 LEU A C 1
ATOM 818 O O . LEU A 1 98 ? 0.740 -4.385 -0.089 1.00 98.44 98 LEU A O 1
ATOM 822 N N . GLU A 1 99 ? 2.472 -4.147 -1.501 1.00 97.38 99 GLU A N 1
ATOM 823 C CA . GLU A 1 99 ? 3.483 -4.616 -0.542 1.00 97.38 99 GLU A CA 1
ATOM 824 C C . GLU A 1 99 ? 3.583 -3.683 0.672 1.00 97.38 99 GLU A C 1
ATOM 826 O O . GLU A 1 99 ? 3.695 -4.145 1.807 1.00 97.38 99 GLU A O 1
ATOM 831 N N . GLY A 1 100 ? 3.520 -2.364 0.467 1.00 96.81 100 GLY A N 1
ATOM 832 C CA . GLY A 1 100 ? 3.509 -1.394 1.564 1.00 96.81 100 GLY A CA 1
ATOM 833 C C . GLY A 1 100 ? 2.293 -1.557 2.481 1.00 96.81 100 GLY A C 1
ATOM 834 O O . GLY A 1 100 ? 2.441 -1.565 3.703 1.00 96.81 100 GLY A O 1
ATOM 835 N N . ILE A 1 101 ? 1.107 -1.734 1.892 1.00 98.06 101 ILE A N 1
ATOM 836 C CA . ILE A 1 101 ? -0.152 -1.960 2.611 1.00 98.06 101 ILE A CA 1
ATOM 837 C C . ILE A 1 101 ? -0.089 -3.263 3.409 1.00 98.06 101 ILE A C 1
ATOM 839 O O . ILE A 1 101 ? -0.361 -3.237 4.609 1.00 98.06 101 ILE A O 1
ATOM 843 N N . ASP A 1 102 ? 0.276 -4.386 2.784 1.00 98.06 102 ASP A N 1
ATOM 844 C CA . ASP A 1 102 ? 0.309 -5.679 3.474 1.00 98.06 102 ASP A CA 1
ATOM 845 C C . ASP A 1 102 ? 1.338 -5.690 4.612 1.00 98.06 102 ASP A C 1
ATOM 847 O O . ASP A 1 102 ? 1.013 -6.085 5.735 1.00 98.06 102 ASP A O 1
ATOM 851 N N . ASN A 1 103 ? 2.542 -5.161 4.377 1.00 96.69 103 ASN A N 1
ATOM 852 C CA . ASN A 1 103 ? 3.578 -5.083 5.407 1.00 96.69 103 ASN A CA 1
ATOM 853 C C . ASN A 1 103 ? 3.150 -4.207 6.590 1.00 96.69 103 ASN A C 1
ATOM 855 O O . ASN A 1 103 ? 3.300 -4.600 7.750 1.00 96.69 103 ASN A O 1
ATOM 859 N N . GLU A 1 104 ? 2.612 -3.013 6.330 1.00 96.75 104 GLU A N 1
ATOM 860 C CA . GLU A 1 104 ? 2.219 -2.109 7.407 1.00 96.75 104 GLU A CA 1
ATOM 861 C C . GLU A 1 104 ? 1.020 -2.654 8.192 1.00 96.75 104 GLU A C 1
ATOM 863 O O . GLU A 1 104 ? 1.033 -2.625 9.424 1.00 96.75 104 GLU A O 1
ATOM 868 N N . LEU A 1 105 ? 0.025 -3.224 7.505 1.00 97.44 105 LEU A N 1
ATOM 869 C CA . LEU A 1 105 ? -1.111 -3.871 8.158 1.00 97.44 105 LEU A CA 1
ATOM 870 C C . LEU A 1 105 ? -0.687 -5.101 8.962 1.00 97.44 105 LEU A C 1
ATOM 872 O O . LEU A 1 105 ? -1.193 -5.280 10.066 1.00 97.44 105 LEU A O 1
ATOM 876 N N . THR A 1 106 ? 0.254 -5.906 8.462 1.00 96.19 106 THR A N 1
ATOM 877 C CA . THR A 1 106 ? 0.840 -7.039 9.194 1.00 96.19 106 THR A CA 1
ATOM 878 C C . THR A 1 106 ? 1.494 -6.574 10.494 1.00 96.19 106 THR A C 1
ATOM 880 O O . THR A 1 106 ? 1.242 -7.151 11.552 1.00 96.19 106 THR A O 1
ATOM 883 N N . ASN A 1 107 ? 2.277 -5.493 10.441 1.00 95.00 107 ASN A N 1
ATOM 884 C CA . ASN A 1 107 ? 2.997 -4.969 11.602 1.00 95.00 107 ASN A CA 1
ATOM 885 C C . ASN A 1 107 ? 2.070 -4.415 12.687 1.00 95.00 107 ASN A C 1
ATOM 887 O O . ASN A 1 107 ? 2.359 -4.560 13.875 1.00 95.00 107 ASN A O 1
ATOM 891 N N . ILE A 1 108 ? 0.961 -3.777 12.300 1.00 94.88 108 ILE A N 1
ATOM 892 C CA . ILE A 1 108 ? 0.034 -3.185 13.271 1.00 94.88 108 ILE A CA 1
ATOM 893 C C . ILE A 1 108 ? -1.084 -4.133 13.707 1.00 94.88 108 ILE A C 1
ATOM 895 O O . ILE A 1 108 ? -1.795 -3.812 14.656 1.00 94.88 108 ILE A O 1
ATOM 899 N N . HIS A 1 109 ? -1.252 -5.278 13.036 1.00 91.44 109 HIS A N 1
ATOM 900 C CA . HIS A 1 109 ? -2.432 -6.138 13.154 1.00 91.44 109 HIS A CA 1
ATOM 901 C C . HIS A 1 109 ? -2.786 -6.487 14.605 1.00 91.44 109 HIS A C 1
ATOM 903 O O . HIS A 1 109 ? -3.934 -6.349 15.026 1.00 91.44 109 HIS A O 1
ATOM 909 N N . PHE A 1 110 ? -1.783 -6.879 15.393 1.00 86.31 110 PHE A N 1
ATOM 910 C CA . PHE A 1 110 ? -1.957 -7.279 16.791 1.00 86.31 110 PHE A CA 1
ATOM 911 C C . PHE A 1 110 ? -2.386 -6.134 17.722 1.00 86.31 110 PHE A C 1
ATOM 913 O O . PHE A 1 110 ? -2.856 -6.401 18.826 1.00 86.31 110 PHE A O 1
ATOM 920 N N . PHE A 1 111 ? -2.242 -4.876 17.298 1.00 90.88 111 PHE A N 1
ATOM 921 C CA . PHE A 1 111 ? -2.663 -3.698 18.062 1.00 90.88 111 PHE A CA 1
ATOM 922 C C . PHE A 1 111 ? -4.076 -3.224 17.704 1.00 90.88 111 PHE A C 1
ATOM 924 O O . PHE A 1 111 ? -4.596 -2.317 18.355 1.00 90.88 111 PHE A O 1
ATOM 931 N N . LEU A 1 112 ? -4.695 -3.801 16.671 1.00 90.94 112 LEU A N 1
ATOM 932 C CA . LEU A 1 112 ? -6.034 -3.417 16.239 1.00 90.94 112 LEU A CA 1
ATOM 933 C C . LEU A 1 112 ? -7.091 -4.062 17.132 1.00 90.94 112 LEU A C 1
ATOM 935 O O . LEU A 1 112 ? -6.928 -5.185 17.613 1.00 90.94 112 LEU A O 1
ATOM 939 N N . THR A 1 113 ? -8.199 -3.356 17.326 1.00 80.06 113 THR A N 1
ATOM 940 C CA . THR A 1 113 ? -9.361 -3.891 18.038 1.00 80.06 113 THR A CA 1
ATOM 941 C C . THR A 1 113 ? -10.161 -4.814 17.124 1.00 80.06 113 THR A C 1
ATOM 943 O O . THR A 1 113 ? -10.226 -4.585 15.911 1.00 80.06 113 THR A O 1
ATOM 946 N N . ALA A 1 114 ? -10.763 -5.846 17.715 1.00 72.19 114 ALA A N 1
ATOM 947 C CA . ALA A 1 114 ? -11.726 -6.711 17.038 1.00 72.19 114 ALA A CA 1
ATOM 948 C C . ALA A 1 114 ? -12.944 -5.920 16.534 1.00 72.19 114 ALA A C 1
ATOM 950 O O . ALA A 1 114 ? -13.351 -4.960 17.232 1.00 72.19 114 ALA A O 1
#